Protein AF-A0A6A3G298-F1 (afdb_monomer_lite)

Foldseek 3Di:
DAEQADQCSLLVVPPDPSSPDDDDCVVSVVSLVPDDPCQQFPKYWDDWDWDWDQDPVRDIDIKTKTKIDGSNQLCVQVVQCVVCPPVDRDKDWPPPDFPDDPQKTKIFIFDWDWDQDPNDIDIDTRGNIIMIINDDDPVSVVVVVVD

Structure (mmCIF, N/CA/C/O backbone):
data_AF-A0A6A3G298-F1
#
_entry.id   AF-A0A6A3G298-F1
#
loop_
_atom_site.group_PDB
_atom_site.id
_atom_site.type_symbol
_atom_site.label_atom_id
_atom_site.label_alt_id
_atom_site.label_comp_id
_atom_site.label_asym_id
_atom_site.label_entity_id
_atom_site.label_seq_id
_atom_site.pdbx_PDB_ins_code
_atom_site.Cartn_x
_atom_site.Cartn_y
_atom_site.Cartn_z
_atom_site.occupancy
_atom_site.B_iso_or_equiv
_atom_site.auth_seq_id
_atom_site.auth_comp_id
_atom_site.auth_asym_id
_atom_site.auth_atom_id
_atom_site.pdbx_PDB_model_num
ATOM 1 N N . MET A 1 1 ? 0.072 -16.006 6.616 1.00 62.31 1 MET A N 1
ATOM 2 C CA . MET A 1 1 ? 0.213 -14.540 6.716 1.00 62.31 1 MET A CA 1
ATOM 3 C C . MET A 1 1 ? 1.542 -14.266 7.403 1.00 62.31 1 MET A C 1
ATOM 5 O O . MET A 1 1 ? 1.775 -14.854 8.451 1.00 62.31 1 MET A O 1
ATOM 9 N N . HIS A 1 2 ? 2.436 -13.503 6.775 1.00 77.75 2 HIS A N 1
ATOM 10 C CA . HIS A 1 2 ? 3.784 -13.243 7.291 1.00 77.75 2 HIS A CA 1
ATOM 11 C C . HIS A 1 2 ? 3.900 -11.765 7.664 1.00 77.75 2 HIS A C 1
ATOM 13 O O . HIS A 1 2 ? 3.663 -10.903 6.817 1.00 77.75 2 HIS A O 1
ATOM 19 N N . LEU A 1 3 ? 4.215 -11.487 8.929 1.00 79.94 3 LEU A N 1
ATOM 20 C CA . LEU A 1 3 ? 4.510 -10.135 9.385 1.00 79.94 3 LEU A CA 1
ATOM 21 C C . LEU A 1 3 ? 5.914 -9.771 8.904 1.00 79.94 3 LEU A C 1
ATOM 23 O O . LEU A 1 3 ? 6.880 -10.426 9.281 1.00 79.94 3 LEU A O 1
ATOM 27 N N . CYS A 1 4 ? 5.994 -8.769 8.036 1.00 77.31 4 CYS A N 1
ATOM 28 C CA . CYS A 1 4 ? 7.236 -8.302 7.443 1.00 77.31 4 CYS A CA 1
ATOM 29 C C . CYS A 1 4 ? 7.649 -7.023 8.170 1.00 77.31 4 CYS A C 1
ATOM 31 O O . CYS A 1 4 ? 7.139 -5.948 7.870 1.00 77.31 4 CYS A O 1
ATOM 33 N N . THR A 1 5 ? 8.537 -7.150 9.152 1.00 71.25 5 THR A N 1
ATOM 34 C CA . THR A 1 5 ? 8.890 -6.060 10.079 1.00 71.25 5 THR A CA 1
ATOM 35 C C . THR A 1 5 ? 10.173 -5.335 9.703 1.00 71.25 5 THR A C 1
ATOM 37 O O . THR A 1 5 ? 10.426 -4.236 10.192 1.00 71.25 5 THR A O 1
ATOM 40 N N . THR A 1 6 ? 10.995 -5.927 8.832 1.00 75.69 6 THR A N 1
ATOM 41 C CA . THR A 1 6 ? 12.287 -5.352 8.452 1.00 75.69 6 THR A CA 1
ATOM 42 C C . THR A 1 6 ? 12.435 -5.158 6.946 1.00 75.69 6 THR A C 1
ATOM 44 O O . THR A 1 6 ? 11.873 -5.882 6.120 1.00 75.69 6 THR A O 1
ATOM 47 N N . LYS A 1 7 ? 13.291 -4.198 6.574 1.00 71.81 7 LYS A N 1
ATOM 48 C CA . LYS A 1 7 ? 13.742 -3.994 5.191 1.00 71.81 7 LYS A CA 1
ATOM 49 C C . LYS A 1 7 ? 14.362 -5.273 4.607 1.00 71.81 7 LYS A C 1
ATOM 51 O O . LYS A 1 7 ? 14.099 -5.610 3.455 1.00 71.81 7 LYS A O 1
ATOM 56 N N . GLY A 1 8 ? 15.166 -5.989 5.397 1.00 75.19 8 GLY A N 1
ATOM 57 C CA . GLY A 1 8 ? 15.802 -7.244 4.985 1.00 75.19 8 GLY A CA 1
ATOM 58 C C . GLY A 1 8 ? 14.785 -8.331 4.637 1.00 75.19 8 GLY A C 1
ATOM 59 O O . GLY A 1 8 ? 14.888 -8.937 3.573 1.00 75.19 8 GLY A O 1
ATOM 60 N N . GLU A 1 9 ? 13.755 -8.515 5.468 1.00 79.19 9 GLU A N 1
ATOM 61 C CA . GLU A 1 9 ? 12.646 -9.449 5.210 1.00 79.19 9 GLU A CA 1
ATOM 62 C C . GLU A 1 9 ? 11.864 -9.078 3.946 1.00 79.19 9 GLU A C 1
ATOM 64 O O . GLU A 1 9 ? 11.517 -9.944 3.135 1.00 79.19 9 GLU A O 1
ATOM 69 N N . PHE A 1 10 ? 11.622 -7.782 3.736 1.00 80.56 10 PHE A N 1
ATOM 70 C CA . PHE A 1 10 ? 10.873 -7.317 2.576 1.00 80.56 10 PHE A CA 1
ATOM 71 C C . PHE A 1 10 ? 11.634 -7.591 1.274 1.00 80.56 10 PHE A C 1
ATOM 73 O O . PHE A 1 10 ? 11.108 -8.245 0.370 1.00 80.56 10 PHE A O 1
ATOM 80 N N . PHE A 1 11 ? 12.897 -7.164 1.206 1.00 77.94 11 PHE A N 1
ATOM 81 C CA . PHE A 1 11 ? 13.749 -7.344 0.028 1.00 77.94 11 PHE A CA 1
ATOM 82 C C . PHE A 1 11 ? 14.403 -8.733 -0.055 1.00 77.94 11 PHE A C 1
ATOM 84 O O . PHE A 1 11 ? 15.179 -8.978 -0.975 1.00 77.94 11 PHE A O 1
ATOM 91 N N . LEU A 1 12 ? 14.106 -9.637 0.891 1.00 76.62 12 LEU A N 1
ATOM 92 C CA . LEU A 1 12 ? 14.734 -10.960 1.032 1.00 76.62 12 LEU A CA 1
ATOM 93 C C . LEU A 1 12 ? 16.264 -10.904 1.043 1.00 76.62 12 LEU A C 1
ATOM 95 O O . LEU A 1 12 ? 16.962 -11.810 0.583 1.00 76.62 12 LEU A O 1
ATOM 99 N N . ARG A 1 13 ? 16.800 -9.822 1.595 1.00 71.12 13 ARG A N 1
ATOM 100 C CA . ARG A 1 13 ? 18.228 -9.674 1.806 1.00 71.12 13 ARG A CA 1
ATOM 101 C C . ARG A 1 13 ? 18.508 -10.375 3.125 1.00 71.12 13 ARG A C 1
ATOM 103 O O . ARG A 1 13 ? 18.248 -9.815 4.185 1.00 71.12 13 ARG A O 1
ATOM 110 N N . GLY A 1 14 ? 18.914 -11.643 3.046 1.00 61.44 14 GLY A N 1
ATOM 111 C CA . GLY A 1 14 ? 19.178 -12.480 4.222 1.00 61.44 14 GLY A CA 1
ATOM 112 C C . GLY A 1 14 ? 20.137 -11.816 5.219 1.00 61.44 14 GLY A C 1
ATOM 113 O O . GLY A 1 14 ? 20.803 -10.845 4.881 1.00 61.44 14 GLY A O 1
ATOM 114 N N . SER A 1 15 ? 20.260 -12.372 6.424 1.00 56.56 15 SER A N 1
ATOM 115 C CA . SER A 1 15 ? 20.876 -11.780 7.634 1.00 56.56 15 SER A CA 1
ATOM 116 C C . SER A 1 15 ? 22.380 -11.431 7.578 1.00 56.56 15 SER A C 1
ATOM 118 O O . SER A 1 15 ? 23.008 -11.213 8.608 1.00 56.56 15 SER A O 1
ATOM 120 N N . SER A 1 16 ? 22.989 -11.425 6.395 1.00 55.03 16 SER A N 1
ATOM 121 C CA . SER A 1 16 ? 24.383 -11.027 6.166 1.00 55.03 16 SER A CA 1
ATOM 122 C C . SER A 1 16 ? 24.528 -9.503 6.068 1.00 55.03 16 SER A C 1
ATOM 124 O O . SER A 1 16 ? 23.537 -8.794 5.917 1.00 55.03 16 SER A O 1
ATOM 126 N N . SER A 1 17 ? 25.759 -8.987 6.042 1.00 53.44 17 SER A N 1
ATOM 127 C CA . SER A 1 17 ? 26.066 -7.567 5.774 1.00 53.44 17 SER A CA 1
ATOM 128 C C . SER A 1 17 ? 25.511 -7.032 4.439 1.00 53.44 17 SER A C 1
ATOM 130 O O . SER A 1 17 ? 25.468 -5.822 4.229 1.00 53.44 17 SER A O 1
ATOM 132 N N . ALA A 1 18 ? 25.034 -7.905 3.540 1.00 53.12 18 ALA A N 1
ATOM 133 C CA . ALA A 1 18 ? 24.284 -7.520 2.345 1.00 53.12 18 ALA A CA 1
ATOM 134 C C . ALA A 1 18 ? 22.837 -7.056 2.640 1.00 53.12 18 ALA A C 1
ATOM 136 O O . ALA A 1 18 ? 22.225 -6.411 1.786 1.00 53.12 18 ALA A O 1
ATOM 137 N N . SER A 1 19 ? 22.291 -7.346 3.831 1.00 59.81 19 SER A N 1
ATOM 138 C CA . SER A 1 19 ? 20.982 -6.846 4.291 1.00 59.81 19 SER A CA 1
ATOM 139 C C . SER A 1 19 ? 20.955 -5.329 4.475 1.00 59.81 19 SER A C 1
ATOM 141 O O . SER A 1 19 ? 19.969 -4.691 4.099 1.00 59.81 19 SER A O 1
ATOM 143 N N . ASP A 1 2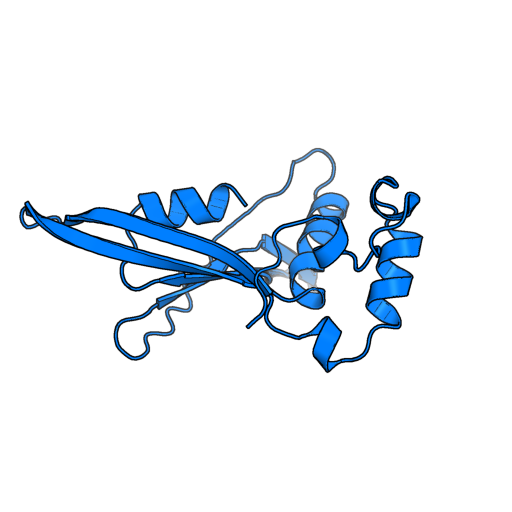0 ? 22.079 -4.754 4.908 1.00 66.62 20 ASP A N 1
ATOM 144 C CA . ASP A 1 20 ? 22.253 -3.315 5.131 1.00 66.62 20 ASP A CA 1
ATOM 145 C C . ASP A 1 20 ? 22.650 -2.537 3.872 1.00 66.62 20 ASP A C 1
ATOM 147 O O . ASP A 1 20 ? 22.749 -1.308 3.900 1.00 66.62 20 ASP A O 1
ATOM 151 N N . ALA A 1 21 ? 22.850 -3.218 2.738 1.00 72.88 21 ALA A N 1
ATOM 152 C CA . ALA A 1 21 ? 23.143 -2.537 1.485 1.00 72.88 21 ALA A CA 1
ATOM 153 C C . ALA A 1 21 ? 22.048 -1.491 1.162 1.00 72.88 21 ALA 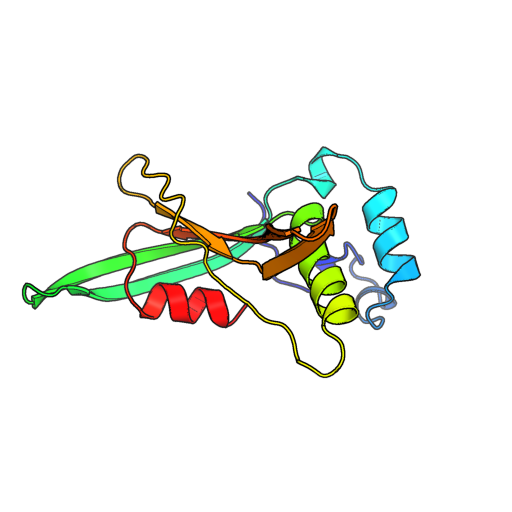A C 1
ATOM 155 O O . ALA A 1 21 ? 20.867 -1.680 1.489 1.00 72.88 21 ALA A O 1
ATOM 156 N N . PRO A 1 22 ? 22.372 -0.387 0.472 1.00 81.19 22 PRO A N 1
ATOM 157 C CA . PRO A 1 22 ? 21.352 0.541 0.001 1.00 81.19 22 PRO A CA 1
ATOM 158 C C . PRO A 1 22 ? 20.359 -0.160 -0.940 1.00 81.19 22 PRO A C 1
ATOM 160 O O . PRO A 1 22 ? 20.604 -1.258 -1.453 1.00 81.19 22 PRO A O 1
ATOM 163 N N . PHE A 1 23 ? 19.173 0.428 -1.090 1.00 82.44 23 PHE A N 1
ATOM 164 C CA . PHE A 1 23 ? 18.228 -0.011 -2.118 1.00 82.44 23 PHE A CA 1
ATOM 165 C C . PHE A 1 23 ? 18.857 0.216 -3.503 1.00 82.44 23 PHE A C 1
ATOM 167 O O . PHE A 1 23 ? 19.419 1.283 -3.735 1.00 82.44 23 PHE A O 1
ATOM 174 N N . ASP A 1 24 ? 18.794 -0.783 -4.382 1.00 86.69 24 ASP A N 1
ATOM 175 C CA . ASP A 1 24 ? 19.291 -0.721 -5.757 1.00 86.69 24 ASP A CA 1
ATOM 176 C C . ASP A 1 24 ? 18.204 -1.254 -6.687 1.00 86.69 24 ASP A C 1
ATOM 178 O O . ASP A 1 24 ? 17.900 -2.447 -6.701 1.00 86.69 24 ASP A O 1
ATOM 182 N N . TRP A 1 25 ? 17.600 -0.360 -7.468 1.00 85.25 25 TRP A N 1
ATOM 183 C CA . TRP A 1 25 ? 16.414 -0.709 -8.238 1.00 85.25 25 TRP A CA 1
ATOM 184 C C . TRP A 1 25 ? 16.667 -1.804 -9.279 1.00 85.25 25 TRP A C 1
ATOM 186 O O . TRP A 1 25 ? 15.758 -2.587 -9.530 1.00 85.25 25 TRP A O 1
ATOM 196 N N . GLN A 1 26 ? 17.861 -1.886 -9.876 1.00 88.75 26 GLN A N 1
ATOM 197 C CA . GLN A 1 26 ? 18.157 -2.890 -10.902 1.00 88.75 26 GLN A CA 1
ATOM 198 C C . GLN A 1 26 ? 18.303 -4.267 -10.267 1.00 88.75 26 GLN A C 1
ATOM 200 O O . GLN A 1 26 ? 17.661 -5.229 -10.693 1.00 88.75 26 GLN A O 1
ATOM 205 N N . ARG A 1 27 ? 19.115 -4.351 -9.211 1.00 87.56 27 ARG A N 1
ATOM 206 C CA . ARG A 1 27 ? 19.365 -5.594 -8.484 1.00 87.56 27 ARG A CA 1
ATOM 207 C C . ARG A 1 27 ? 18.107 -6.090 -7.784 1.00 87.56 27 ARG A C 1
ATOM 209 O O . ARG A 1 27 ? 17.756 -7.257 -7.925 1.00 87.56 27 ARG A O 1
ATOM 216 N N . ASP A 1 28 ? 17.428 -5.225 -7.035 1.00 86.81 28 ASP A N 1
ATOM 217 C CA . ASP A 1 28 ? 16.238 -5.613 -6.276 1.00 86.81 28 ASP A CA 1
ATOM 218 C C . ASP A 1 28 ? 15.068 -5.960 -7.213 1.00 86.81 28 ASP A C 1
ATOM 220 O O . ASP A 1 28 ? 14.290 -6.863 -6.905 1.00 86.81 28 ASP A O 1
ATOM 224 N N . PHE A 1 29 ? 14.974 -5.324 -8.391 1.00 87.81 29 PHE A N 1
ATOM 225 C CA . PHE A 1 29 ? 14.002 -5.728 -9.408 1.00 87.81 29 PHE A CA 1
ATOM 226 C C . PHE A 1 29 ? 14.324 -7.100 -9.991 1.00 87.81 29 PHE A C 1
ATOM 228 O O . PHE A 1 29 ? 13.420 -7.915 -10.118 1.00 87.81 29 PHE A O 1
ATOM 235 N N . ALA A 1 30 ? 15.589 -7.387 -10.310 1.00 89.25 30 ALA A N 1
ATOM 236 C CA . ALA A 1 30 ? 15.982 -8.703 -10.811 1.00 89.25 30 ALA A CA 1
ATOM 237 C C . ALA A 1 30 ? 15.656 -9.817 -9.799 1.00 89.25 30 ALA A C 1
ATOM 239 O O . ALA A 1 30 ? 15.167 -10.878 -10.185 1.00 89.25 30 ALA A O 1
ATOM 240 N N . VAL A 1 31 ? 15.846 -9.552 -8.500 1.00 88.44 31 VAL A N 1
ATOM 241 C CA . VAL A 1 31 ? 15.430 -10.463 -7.420 1.00 88.44 31 VAL A CA 1
ATOM 242 C C . VAL A 1 31 ? 13.910 -10.645 -7.403 1.00 88.44 31 VAL A C 1
ATOM 244 O O . VAL A 1 31 ? 13.438 -11.775 -7.312 1.00 88.44 31 VAL A O 1
ATOM 247 N N . LEU A 1 32 ? 13.133 -9.562 -7.515 1.00 88.81 32 LEU A N 1
ATOM 248 C CA . LEU A 1 32 ? 11.668 -9.630 -7.584 1.00 88.81 32 LEU A CA 1
ATOM 249 C C . LEU A 1 32 ? 11.167 -10.366 -8.836 1.00 88.81 32 LEU A C 1
ATOM 251 O O . LEU A 1 32 ? 10.141 -11.050 -8.794 1.00 88.81 32 LEU A O 1
ATOM 255 N N . ASP A 1 33 ? 11.842 -10.191 -9.966 1.00 90.62 33 ASP A N 1
ATOM 256 C CA . ASP A 1 33 ? 11.443 -10.777 -11.238 1.00 90.62 33 ASP A CA 1
ATOM 257 C C . ASP A 1 33 ? 11.689 -12.286 -11.267 1.00 90.62 33 ASP A C 1
ATOM 259 O O . ASP A 1 33 ? 10.791 -13.040 -11.633 1.00 90.62 33 ASP A O 1
ATOM 263 N N . ALA A 1 34 ? 12.844 -12.720 -10.755 1.00 91.44 34 ALA A N 1
ATOM 264 C CA . ALA A 1 34 ? 13.215 -14.128 -10.625 1.00 91.44 34 ALA A CA 1
ATOM 265 C C . ALA A 1 34 ? 12.503 -14.867 -9.473 1.00 91.44 34 ALA A C 1
ATO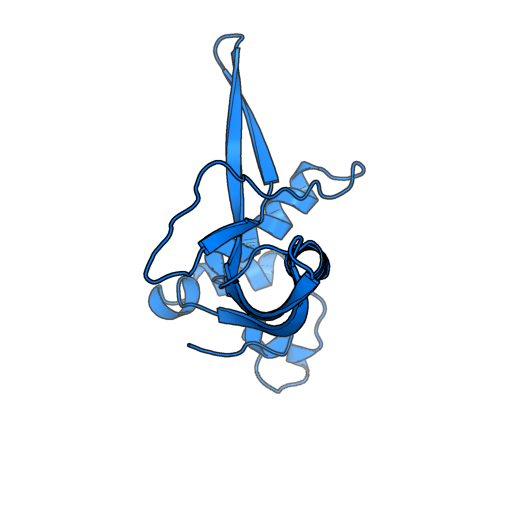M 267 O O . ALA A 1 34 ? 12.681 -16.075 -9.313 1.00 91.44 34 ALA A O 1
ATOM 268 N N . MET A 1 35 ? 11.732 -14.158 -8.646 1.00 89.69 35 MET A N 1
ATOM 269 C CA . MET A 1 35 ? 11.064 -14.723 -7.478 1.00 89.69 35 MET A CA 1
ATOM 270 C C . MET A 1 35 ? 9.934 -15.679 -7.870 1.00 89.69 35 MET A C 1
ATOM 272 O O . MET A 1 35 ? 9.157 -15.401 -8.787 1.00 89.69 35 MET A O 1
ATOM 276 N N . ASP A 1 36 ? 9.792 -16.769 -7.112 1.00 93.44 36 ASP A N 1
ATOM 277 C CA . ASP A 1 36 ? 8.641 -17.660 -7.236 1.00 93.44 36 ASP A CA 1
ATOM 278 C C . ASP A 1 36 ? 7.312 -16.901 -7.049 1.00 93.44 36 ASP A C 1
ATOM 280 O O . ASP A 1 36 ? 7.217 -15.950 -6.263 1.00 93.44 36 ASP A O 1
ATOM 284 N N . LYS A 1 37 ? 6.274 -17.328 -7.779 1.00 92.44 37 LYS A N 1
ATOM 285 C CA . LYS A 1 37 ? 4.974 -16.647 -7.806 1.00 92.44 37 LYS A CA 1
ATOM 286 C C . LYS A 1 37 ? 4.340 -16.555 -6.423 1.00 92.44 37 LYS A C 1
ATOM 288 O O . LYS A 1 37 ? 3.807 -15.493 -6.095 1.00 92.44 37 LYS A O 1
ATOM 293 N N . ASP A 1 38 ? 4.426 -17.604 -5.613 1.00 91.75 38 ASP A N 1
ATOM 294 C CA . ASP A 1 38 ? 3.788 -17.626 -4.297 1.00 91.75 38 ASP A CA 1
ATOM 295 C C . ASP A 1 38 ? 4.480 -16.652 -3.344 1.00 91.75 38 ASP A C 1
ATOM 297 O O . ASP A 1 38 ? 3.829 -15.956 -2.566 1.00 91.75 38 ASP A O 1
ATOM 301 N N . LEU A 1 39 ? 5.802 -16.514 -3.452 1.00 89.19 39 LEU A N 1
ATOM 302 C CA . LEU A 1 39 ? 6.566 -15.569 -2.638 1.00 89.19 39 LEU A CA 1
ATOM 303 C C . LEU A 1 39 ? 6.406 -14.113 -3.110 1.00 89.19 39 LEU A C 1
ATOM 305 O O . LEU A 1 39 ? 6.374 -13.184 -2.292 1.00 89.19 39 LEU A O 1
ATOM 309 N N . LYS A 1 40 ? 6.278 -13.920 -4.426 1.00 91.69 40 LYS A N 1
ATOM 310 C CA . LYS A 1 40 ? 6.088 -12.623 -5.089 1.00 91.69 40 LYS A CA 1
ATOM 311 C C . LYS A 1 40 ? 4.705 -12.029 -4.821 1.00 91.69 40 LYS A C 1
ATOM 313 O O . LYS A 1 40 ? 4.591 -10.826 -4.565 1.00 91.69 40 LYS A O 1
ATOM 318 N N . HIS A 1 41 ? 3.671 -12.867 -4.871 1.00 93.25 41 HIS A N 1
ATOM 319 C CA . HIS A 1 41 ? 2.269 -12.477 -4.698 1.00 93.25 41 HIS A CA 1
ATOM 320 C C . HIS A 1 41 ? 1.706 -12.783 -3.305 1.00 93.25 41 HIS A C 1
ATOM 322 O O . HIS A 1 41 ? 0.596 -12.352 -2.994 1.00 93.25 41 HIS A O 1
ATOM 328 N N . GLY A 1 42 ? 2.465 -13.476 -2.456 1.00 92.75 42 GLY A N 1
ATOM 329 C CA . GLY A 1 42 ? 2.070 -13.801 -1.093 1.00 92.75 42 GLY A CA 1
ATOM 330 C C . GLY A 1 42 ? 1.784 -12.565 -0.240 1.00 92.75 42 GLY A C 1
ATOM 331 O O . GLY A 1 42 ? 2.440 -11.527 -0.360 1.00 92.75 42 GLY A O 1
ATOM 332 N N . THR A 1 43 ? 0.791 -12.692 0.641 1.00 93.00 43 THR A N 1
ATOM 333 C CA . THR A 1 43 ? 0.357 -11.613 1.532 1.00 93.00 43 THR A CA 1
ATOM 334 C C . THR A 1 43 ? 1.390 -11.340 2.623 1.00 93.00 43 THR A C 1
ATOM 336 O O . THR A 1 43 ? 1.656 -12.189 3.483 1.00 93.00 43 THR A O 1
ATOM 339 N N . LEU A 1 44 ? 1.902 -10.115 2.614 1.00 93.00 44 LEU A N 1
ATOM 340 C CA . LEU A 1 44 ? 2.721 -9.519 3.657 1.00 93.00 44 LEU A CA 1
ATOM 341 C C . LEU A 1 44 ? 1.858 -8.609 4.523 1.00 93.00 44 LEU A C 1
ATOM 343 O O . LEU A 1 44 ? 1.068 -7.829 3.995 1.00 93.00 44 LEU A O 1
ATOM 347 N N . VAL A 1 45 ? 2.036 -8.693 5.837 1.00 92.12 45 VAL A N 1
ATOM 348 C CA . VAL A 1 45 ? 1.488 -7.716 6.783 1.00 92.12 45 VAL A CA 1
ATOM 349 C C . VAL A 1 45 ? 2.573 -6.698 7.068 1.00 92.12 45 VAL A C 1
ATOM 351 O O . VAL A 1 45 ? 3.662 -7.081 7.495 1.00 92.12 45 VAL A O 1
ATOM 354 N N . LEU A 1 46 ? 2.273 -5.433 6.803 1.00 90.06 46 LEU A N 1
ATOM 355 C CA . LEU A 1 46 ? 3.151 -4.305 7.101 1.00 90.06 46 LEU A CA 1
ATOM 356 C C . LEU A 1 46 ? 2.914 -3.808 8.526 1.00 90.06 46 LEU A C 1
ATOM 358 O O . LEU A 1 46 ? 3.862 -3.544 9.254 1.00 90.06 46 LEU A O 1
ATOM 362 N N . GLU A 1 47 ? 1.648 -3.740 8.943 1.00 90.69 47 GLU A N 1
ATOM 363 C CA . GLU A 1 47 ? 1.279 -3.274 10.276 1.00 90.69 47 GLU A CA 1
ATOM 364 C C . GLU A 1 47 ? -0.017 -3.931 10.758 1.00 90.69 47 GLU A C 1
ATOM 366 O O . GLU A 1 47 ? -0.953 -4.145 9.985 1.00 90.69 47 GLU A O 1
ATOM 371 N N . CYS A 1 48 ? -0.077 -4.222 12.056 1.00 91.94 48 CYS A N 1
ATOM 372 C CA . CYS A 1 48 ? -1.304 -4.547 12.775 1.00 91.94 48 CYS A CA 1
ATOM 373 C C . CYS A 1 48 ? -1.568 -3.416 13.765 1.00 91.94 48 CYS A C 1
ATOM 375 O O . CYS A 1 48 ? -0.671 -3.069 14.533 1.00 91.94 48 CYS A O 1
ATOM 377 N N . PHE A 1 49 ? -2.787 -2.887 13.806 1.00 90.56 49 PHE A N 1
ATOM 378 C CA . PHE A 1 49 ? -3.129 -1.817 14.738 1.00 90.56 49 PHE A CA 1
ATOM 379 C C . PHE A 1 49 ? -4.470 -2.062 15.424 1.00 90.56 49 PHE A C 1
ATOM 381 O O . PHE A 1 49 ? -5.370 -2.716 14.890 1.00 90.56 49 PHE A O 1
ATOM 388 N N . SER A 1 50 ? -4.595 -1.504 16.625 1.00 92.00 50 SER A N 1
ATOM 389 C CA . SER A 1 50 ? -5.842 -1.431 17.375 1.00 92.00 50 SER A CA 1
ATOM 390 C C . SER A 1 50 ? -5.882 -0.105 18.121 1.00 92.00 50 SER A C 1
ATOM 392 O O . SER A 1 50 ? -4.949 0.210 18.855 1.00 92.00 50 SER A O 1
ATOM 394 N N . HIS A 1 51 ? -6.958 0.653 17.938 1.00 87.38 51 HIS A N 1
ATOM 395 C CA . HIS A 1 51 ? -7.180 1.945 18.582 1.00 87.38 51 HIS A CA 1
ATOM 396 C C . HIS A 1 51 ? -8.569 1.970 19.212 1.00 87.38 51 HIS A C 1
ATOM 398 O O . HIS A 1 51 ? -9.533 1.549 18.574 1.00 87.38 51 HIS A O 1
ATOM 404 N N . GLU A 1 52 ? -8.686 2.502 20.426 1.00 89.31 52 GLU A N 1
ATOM 405 C CA . GLU A 1 52 ? -9.993 2.858 20.986 1.00 89.31 52 GLU A CA 1
ATOM 406 C C . GLU A 1 52 ? -10.480 4.136 20.288 1.00 89.31 52 GLU A C 1
ATOM 408 O O . GLU A 1 52 ? -9.740 5.116 20.174 1.00 89.31 52 GLU A O 1
ATOM 413 N N . VAL A 1 53 ? -11.718 4.127 19.801 1.00 86.88 53 VAL A N 1
ATOM 414 C CA . VAL A 1 53 ? -12.346 5.277 19.149 1.00 86.88 53 VAL A CA 1
ATOM 415 C C . VAL A 1 53 ? -13.709 5.564 19.757 1.00 86.88 53 VAL A C 1
ATOM 417 O O . VAL A 1 53 ? -14.461 4.654 20.097 1.00 86.88 53 VAL A O 1
ATOM 420 N N . THR A 1 54 ? -14.042 6.843 19.877 1.00 87.12 54 THR A N 1
ATOM 421 C CA . THR A 1 54 ? -15.388 7.281 20.254 1.00 87.12 54 THR A CA 1
ATOM 422 C C . THR A 1 54 ? -16.187 7.524 18.981 1.00 87.12 54 THR A C 1
ATOM 424 O O . THR A 1 54 ? -15.770 8.318 18.139 1.00 87.12 54 THR A O 1
ATOM 427 N N . LEU A 1 55 ? -17.304 6.817 18.827 1.00 81.31 55 LEU A N 1
ATOM 428 C CA . LEU A 1 55 ? -18.239 6.981 17.717 1.00 81.31 55 LEU A CA 1
A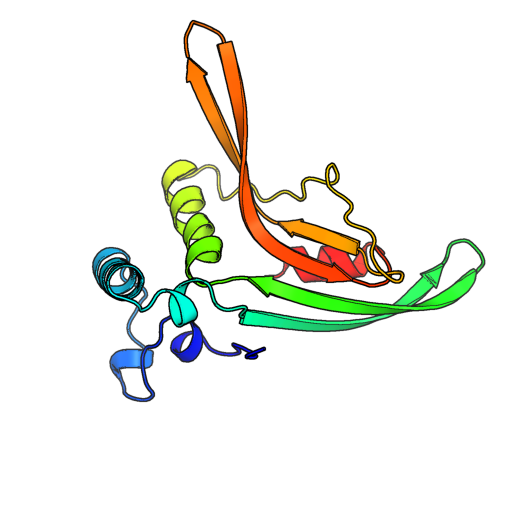TOM 429 C C . LEU A 1 55 ? -19.105 8.235 17.909 1.00 81.31 55 LEU A C 1
ATOM 431 O O . LEU A 1 55 ? -19.171 8.799 19.002 1.00 81.31 55 LEU A O 1
ATOM 435 N N . ASP A 1 56 ? -19.824 8.635 16.859 1.00 81.88 56 ASP A N 1
ATOM 436 C CA . ASP A 1 56 ? -20.692 9.824 16.869 1.00 81.88 56 ASP A CA 1
ATOM 437 C C . ASP A 1 56 ? -21.801 9.767 17.937 1.00 81.88 56 ASP A C 1
ATOM 439 O O . ASP A 1 56 ? -22.271 10.800 18.407 1.00 81.88 56 ASP A O 1
ATOM 443 N N . ASP A 1 57 ? -22.204 8.565 18.362 1.00 86.00 57 ASP A N 1
ATOM 444 C CA . ASP A 1 57 ? -23.183 8.348 19.435 1.00 86.00 57 ASP A CA 1
ATOM 445 C C . ASP A 1 57 ? -22.567 8.380 20.850 1.00 86.00 57 ASP A C 1
ATOM 447 O O . ASP A 1 57 ? -23.238 8.064 21.836 1.00 86.00 57 ASP A O 1
ATOM 451 N N . GLY A 1 58 ? -21.287 8.748 20.959 1.00 84.25 58 GLY A N 1
ATOM 452 C CA . GLY A 1 58 ? -20.534 8.810 22.208 1.00 84.25 58 GLY A CA 1
ATOM 453 C C . GLY A 1 58 ? -20.088 7.448 22.743 1.00 84.25 58 GLY A C 1
ATOM 454 O O . GLY A 1 58 ? -19.426 7.397 23.783 1.00 84.25 58 GLY A O 1
ATOM 455 N N . LYS A 1 59 ? -20.415 6.336 22.068 1.00 86.12 59 LYS A N 1
ATOM 456 C CA . LYS A 1 59 ? -19.950 5.012 22.486 1.00 86.12 59 LYS A CA 1
ATOM 457 C C . LYS A 1 59 ? -18.494 4.808 22.108 1.00 86.12 59 LYS A C 1
ATOM 459 O O . LYS A 1 59 ? -18.048 5.178 21.025 1.00 86.12 59 LYS A O 1
ATOM 464 N N . LYS A 1 60 ? -17.767 4.142 22.999 1.00 86.81 60 LYS A N 1
ATOM 465 C CA . LYS A 1 60 ? -16.434 3.625 22.705 1.00 86.81 60 LYS A CA 1
ATOM 466 C C . LYS A 1 60 ? -16.546 2.361 21.861 1.00 86.81 60 LYS A C 1
ATOM 468 O O . LYS A 1 60 ? -17.377 1.497 22.141 1.00 86.81 60 LYS A O 1
ATOM 473 N N . ALA A 1 61 ? -15.695 2.259 20.856 1.00 82.69 61 ALA A N 1
ATOM 474 C CA . ALA A 1 61 ? -15.545 1.096 20.006 1.00 82.69 61 ALA A CA 1
ATOM 475 C C . ALA A 1 61 ? -14.061 0.843 19.739 1.00 82.69 61 ALA A C 1
ATOM 477 O O . ALA A 1 61 ? -13.256 1.772 19.717 1.00 82.69 61 ALA A O 1
ATOM 478 N N . ASP A 1 62 ? -13.715 -0.411 19.479 1.00 84.12 62 ASP A N 1
ATOM 479 C CA . ASP A 1 62 ? -12.372 -0.762 19.038 1.00 84.12 62 ASP A CA 1
ATOM 480 C C . ASP A 1 62 ? -12.293 -0.699 17.515 1.00 84.12 62 ASP A C 1
ATOM 482 O O . ASP A 1 62 ? -13.056 -1.345 16.791 1.00 84.12 62 ASP A O 1
ATOM 486 N N . CYS A 1 63 ? -11.329 0.063 17.021 1.00 84.38 63 CYS A N 1
ATOM 487 C CA . CYS A 1 63 ? -10.910 0.041 15.636 1.00 84.38 63 CYS A CA 1
ATOM 488 C C . CYS A 1 63 ? -9.672 -0.842 15.511 1.00 84.38 63 CYS A C 1
ATOM 490 O O . CYS A 1 63 ? -8.570 -0.412 15.847 1.00 84.38 63 CYS A O 1
ATOM 492 N N . CYS A 1 64 ? -9.837 -2.052 14.980 1.00 90.19 64 CYS A N 1
ATOM 493 C CA . CYS A 1 64 ? -8.721 -2.928 14.647 1.00 90.19 64 CYS A CA 1
ATOM 494 C C . CYS A 1 64 ? -8.571 -3.095 13.135 1.00 90.19 64 CYS A C 1
ATOM 496 O O . CYS A 1 64 ? -9.563 -3.151 12.398 1.00 90.19 64 CYS A O 1
ATOM 498 N N . GLY A 1 65 ? -7.321 -3.189 12.688 1.00 91.44 65 GLY A N 1
ATOM 499 C CA . GLY A 1 65 ? -7.007 -3.356 11.281 1.00 91.44 65 GLY A CA 1
ATOM 500 C C . GLY A 1 65 ? -5.616 -3.908 11.008 1.00 91.44 65 GLY A C 1
ATOM 501 O O . GLY A 1 65 ? -4.756 -4.001 11.887 1.00 91.44 65 GLY A O 1
ATOM 502 N N . LEU A 1 66 ? -5.435 -4.299 9.752 1.00 92.50 66 LEU A N 1
ATOM 503 C CA . LEU A 1 66 ? -4.204 -4.836 9.192 1.00 92.50 66 LEU A CA 1
ATOM 504 C C . LEU A 1 66 ? -3.873 -4.052 7.928 1.00 92.50 66 LEU A C 1
ATOM 506 O O . LEU A 1 66 ? -4.742 -3.884 7.073 1.00 92.50 66 LEU A O 1
ATOM 510 N N . ILE A 1 67 ? -2.622 -3.633 7.778 1.00 92.19 67 ILE A N 1
ATOM 511 C CA . ILE A 1 67 ? -2.100 -3.116 6.516 1.00 92.19 67 ILE A CA 1
ATOM 512 C C . ILE A 1 67 ? -1.353 -4.244 5.823 1.00 92.19 67 ILE A C 1
ATOM 514 O O . ILE A 1 67 ? -0.457 -4.868 6.392 1.00 92.19 67 ILE A O 1
ATOM 518 N N . LEU A 1 68 ? -1.755 -4.518 4.590 1.00 93.38 68 LEU A N 1
ATOM 519 C CA . LEU A 1 68 ? -1.374 -5.686 3.819 1.00 93.38 68 LEU A CA 1
ATOM 520 C C . LEU A 1 68 ? -0.831 -5.269 2.455 1.00 93.38 68 LEU A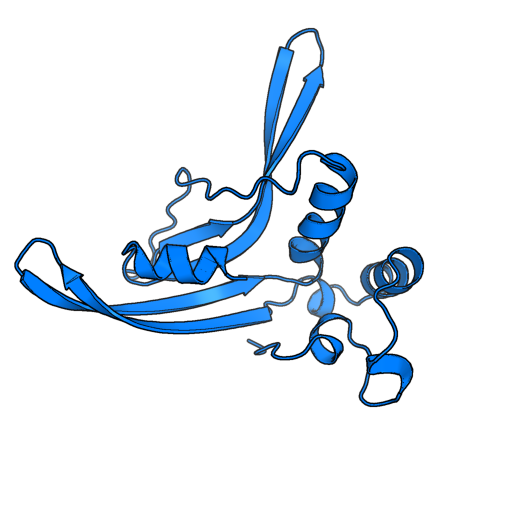 C 1
ATOM 522 O O . LEU A 1 68 ? -1.303 -4.317 1.838 1.00 93.38 68 LEU A O 1
ATOM 526 N N . THR A 1 69 ? 0.117 -6.032 1.929 1.00 94.50 69 THR A N 1
ATOM 527 C CA . THR A 1 69 ? 0.565 -5.906 0.539 1.00 94.50 69 THR A CA 1
ATOM 528 C C . THR A 1 69 ? 1.094 -7.244 0.022 1.00 94.50 69 THR A C 1
ATOM 530 O O . THR A 1 69 ? 1.046 -8.262 0.710 1.00 94.50 69 THR A O 1
ATOM 533 N N . SER A 1 70 ? 1.609 -7.253 -1.199 1.00 94.06 70 SER A N 1
ATOM 534 C CA . SER A 1 70 ? 2.548 -8.259 -1.687 1.00 94.06 70 SER A CA 1
ATOM 535 C C . SER A 1 70 ? 3.769 -7.554 -2.266 1.00 94.06 70 SER A C 1
ATOM 537 O O . SER A 1 70 ? 3.707 -6.371 -2.609 1.00 94.06 70 SER A O 1
ATOM 539 N N . ARG A 1 71 ? 4.887 -8.269 -2.425 1.00 91.62 71 ARG A N 1
ATOM 540 C CA . ARG A 1 71 ? 6.109 -7.676 -2.997 1.00 91.62 71 ARG A CA 1
ATOM 541 C C . ARG A 1 71 ? 5.862 -7.106 -4.392 1.00 91.62 71 ARG A C 1
ATOM 543 O O . ARG A 1 71 ? 6.344 -6.023 -4.710 1.00 91.62 71 ARG A O 1
ATOM 550 N N . ALA A 1 72 ? 5.061 -7.805 -5.197 1.00 92.81 72 ALA A N 1
ATOM 551 C CA . ALA A 1 72 ? 4.683 -7.357 -6.532 1.00 92.81 72 ALA A CA 1
ATOM 552 C C . ALA A 1 72 ? 3.873 -6.052 -6.530 1.00 92.81 72 ALA A C 1
ATOM 554 O O . ALA A 1 72 ? 4.113 -5.187 -7.371 1.00 92.81 72 ALA A O 1
ATOM 555 N N . ILE A 1 73 ? 2.915 -5.912 -5.608 1.00 93.88 73 ILE A N 1
ATOM 556 C CA . ILE A 1 73 ? 2.042 -4.733 -5.537 1.00 93.88 73 ILE A CA 1
ATOM 557 C C . ILE A 1 73 ? 2.804 -3.543 -4.956 1.00 93.88 73 ILE A C 1
ATOM 559 O O . ILE A 1 73 ? 2.794 -2.466 -5.547 1.00 93.88 73 ILE A O 1
ATOM 563 N N . PHE A 1 74 ? 3.530 -3.736 -3.855 1.00 92.00 74 PHE A N 1
ATOM 564 C CA . PHE A 1 74 ? 4.273 -2.659 -3.202 1.00 92.00 74 PHE A CA 1
ATOM 565 C C . PHE A 1 74 ? 5.364 -2.061 -4.107 1.00 92.00 74 PHE A C 1
ATOM 567 O O . PHE A 1 74 ? 5.678 -0.878 -4.013 1.00 92.00 74 PHE A O 1
ATOM 574 N N . TRP A 1 75 ? 5.891 -2.833 -5.069 1.00 90.44 75 TRP A N 1
ATOM 575 C CA . TRP A 1 75 ? 6.830 -2.324 -6.076 1.00 90.44 75 TRP A CA 1
ATOM 576 C C . TRP A 1 75 ? 6.263 -1.172 -6.926 1.00 90.44 75 TRP A C 1
ATOM 578 O O . TRP A 1 75 ? 7.011 -0.381 -7.505 1.00 90.44 75 TRP A O 1
ATOM 588 N N . ASN A 1 76 ? 4.938 -1.026 -7.001 1.00 91.69 76 ASN A N 1
ATOM 589 C CA . ASN A 1 76 ? 4.316 0.103 -7.686 1.00 91.69 76 ASN A CA 1
ATOM 590 C C . ASN A 1 76 ? 4.622 1.460 -7.022 1.00 91.69 76 ASN A C 1
ATOM 592 O O . ASN A 1 76 ? 4.573 2.469 -7.724 1.00 91.69 76 ASN A O 1
ATOM 596 N N . VAL A 1 77 ? 5.012 1.497 -5.739 1.00 89.88 77 VAL A N 1
ATOM 597 C CA . VAL A 1 77 ? 5.493 2.722 -5.068 1.00 89.88 77 VAL A CA 1
ATOM 598 C C . VAL A 1 77 ? 6.718 3.281 -5.793 1.00 89.88 77 VAL A C 1
ATOM 600 O O . VAL A 1 77 ? 6.783 4.473 -6.081 1.00 89.88 77 VAL A O 1
ATOM 603 N N . LEU A 1 78 ? 7.663 2.417 -6.179 1.00 87.69 78 LEU A N 1
ATOM 604 C CA . LEU A 1 78 ? 8.860 2.835 -6.912 1.00 87.69 78 LEU A CA 1
ATOM 605 C C . LEU A 1 78 ? 8.511 3.397 -8.293 1.00 87.69 78 LEU A C 1
ATOM 607 O O . LEU A 1 78 ? 9.073 4.403 -8.721 1.00 87.69 78 LEU A O 1
ATOM 611 N N . LYS A 1 79 ? 7.566 2.761 -8.995 1.00 84.75 79 LYS A N 1
ATOM 612 C CA . LYS A 1 79 ? 7.084 3.265 -10.290 1.00 84.75 79 LYS A CA 1
ATOM 613 C C . LYS A 1 79 ? 6.450 4.646 -10.138 1.00 84.75 79 LYS A C 1
ATOM 615 O O . LYS A 1 79 ? 6.676 5.505 -10.983 1.00 84.75 79 LYS A O 1
ATOM 620 N N . ALA A 1 80 ? 5.688 4.858 -9.067 1.00 88.50 80 ALA A N 1
ATOM 621 C CA . ALA A 1 80 ? 5.076 6.143 -8.770 1.00 88.50 80 ALA A CA 1
ATOM 622 C C . ALA A 1 80 ? 6.118 7.217 -8.444 1.00 88.50 80 ALA A C 1
ATOM 624 O O . ALA A 1 80 ? 6.051 8.297 -9.020 1.00 88.50 80 ALA A O 1
ATOM 625 N N . TYR A 1 81 ? 7.106 6.899 -7.604 1.00 87.62 81 TYR A N 1
ATOM 626 C CA . TYR A 1 81 ? 8.232 7.783 -7.296 1.00 87.62 81 TYR A CA 1
ATOM 627 C C . TYR A 1 81 ? 8.977 8.219 -8.562 1.00 87.62 81 TYR A C 1
ATOM 629 O O . TYR A 1 81 ? 9.129 9.411 -8.818 1.00 87.62 81 TYR A O 1
ATOM 637 N N . ASN A 1 82 ? 9.346 7.265 -9.418 1.00 85.38 82 ASN A N 1
ATOM 638 C CA . ASN A 1 82 ? 10.047 7.564 -10.666 1.00 85.38 82 ASN A CA 1
ATOM 639 C C . ASN A 1 82 ? 9.175 8.338 -11.671 1.00 85.38 82 ASN A C 1
ATOM 641 O O . ASN A 1 82 ? 9.694 9.147 -12.435 1.00 85.38 82 ASN A O 1
ATOM 645 N N . GLY A 1 83 ? 7.865 8.077 -11.699 1.00 83.38 83 GLY A N 1
ATOM 646 C CA . GLY A 1 83 ? 6.932 8.714 -12.630 1.00 83.38 83 GLY A CA 1
ATOM 647 C C . GLY A 1 83 ? 6.524 10.136 -12.239 1.00 83.38 83 GLY A C 1
ATOM 648 O O . GLY A 1 83 ? 6.222 10.932 -13.123 1.00 83.38 83 GLY A O 1
ATOM 649 N N . GLN A 1 84 ? 6.511 10.451 -10.942 1.00 83.88 84 GLN A N 1
ATOM 650 C CA . GLN A 1 84 ? 6.116 11.765 -10.419 1.00 83.88 84 GLN A CA 1
ATOM 651 C C . GLN A 1 84 ? 7.319 12.665 -10.098 1.00 83.88 84 GLN A C 1
ATOM 653 O O . GLN A 1 84 ? 7.181 13.883 -10.029 1.00 83.88 84 GLN A O 1
ATOM 658 N N . ASN A 1 85 ? 8.523 12.091 -10.003 1.00 78.88 85 ASN A N 1
ATOM 659 C CA . ASN A 1 85 ? 9.787 12.821 -9.933 1.00 78.88 85 ASN A CA 1
ATOM 660 C C . ASN A 1 85 ? 9.777 13.908 -8.831 1.00 78.88 85 ASN A C 1
ATOM 662 O O . ASN A 1 85 ? 9.598 13.592 -7.655 1.00 78.88 85 ASN A O 1
ATOM 666 N N . ASN A 1 86 ? 9.948 15.185 -9.192 1.00 80.12 86 ASN A N 1
ATOM 667 C CA . ASN A 1 86 ? 10.038 16.296 -8.241 1.00 80.12 86 ASN A CA 1
ATOM 668 C C . ASN A 1 86 ? 8.684 16.738 -7.658 1.00 80.12 86 ASN A C 1
ATOM 670 O O . ASN A 1 86 ? 8.677 17.539 -6.726 1.00 80.12 86 ASN A O 1
ATOM 674 N N . ASP A 1 87 ? 7.561 16.222 -8.164 1.00 80.38 87 ASP A N 1
ATOM 675 C CA . ASP A 1 87 ? 6.218 16.587 -7.687 1.00 80.38 87 ASP A CA 1
ATOM 676 C C . ASP A 1 87 ? 5.829 15.838 -6.396 1.00 80.38 87 ASP A C 1
ATOM 678 O O . ASP A 1 87 ? 4.760 16.060 -5.824 1.00 80.38 87 ASP A O 1
ATOM 682 N N . GLY A 1 88 ? 6.716 14.962 -5.909 1.00 80.25 88 GLY A N 1
ATOM 683 C CA . GLY A 1 88 ? 6.451 14.069 -4.788 1.00 80.25 88 GLY A CA 1
ATOM 684 C C . GLY A 1 88 ? 5.616 12.860 -5.207 1.00 80.25 88 GLY A C 1
ATOM 685 O O . GLY A 1 88 ? 5.344 12.636 -6.380 1.00 80.25 88 GLY A O 1
ATOM 686 N N . VAL A 1 89 ? 5.237 12.031 -4.237 1.00 83.94 89 VAL A N 1
ATOM 687 C CA . VAL A 1 89 ? 4.444 10.822 -4.484 1.00 83.94 89 VAL A CA 1
ATOM 688 C C . VAL A 1 89 ? 3.013 11.066 -4.019 1.00 83.94 89 VAL A C 1
ATOM 690 O O . VAL A 1 89 ? 2.735 11.063 -2.822 1.00 83.94 89 VAL A O 1
ATOM 693 N N . LEU A 1 90 ? 2.096 11.273 -4.966 1.00 87.38 90 LEU A N 1
ATOM 694 C CA . LEU A 1 90 ? 0.666 11.370 -4.695 1.00 87.38 90 LEU A CA 1
ATOM 695 C C . LEU A 1 90 ? 0.133 10.006 -4.266 1.00 87.38 90 LEU A C 1
ATOM 697 O O . LEU A 1 90 ? 0.041 9.086 -5.087 1.00 87.38 90 LEU A O 1
ATOM 701 N N . SER A 1 91 ? -0.258 9.914 -3.000 1.00 87.88 91 SER A N 1
ATOM 702 C CA . SER A 1 91 ? -0.933 8.764 -2.423 1.00 87.88 91 SER A CA 1
ATOM 703 C C . SER A 1 91 ? -2.419 9.053 -2.222 1.00 87.88 91 SER A C 1
ATOM 705 O O . SER A 1 91 ? -2.816 10.154 -1.840 1.00 87.88 91 SER A O 1
ATOM 707 N N . VAL A 1 92 ? -3.259 8.072 -2.528 1.00 88.44 92 VAL A N 1
ATOM 708 C CA . VAL A 1 92 ? -4.719 8.178 -2.438 1.00 88.44 92 VAL A CA 1
ATOM 709 C C . VAL A 1 92 ? -5.316 6.855 -1.976 1.00 88.44 92 VAL A C 1
ATOM 711 O O . VAL A 1 92 ? -4.741 5.788 -2.201 1.00 88.44 92 VAL A O 1
ATOM 714 N N . THR A 1 93 ? -6.491 6.943 -1.365 1.00 87.12 93 THR A N 1
ATOM 715 C CA . THR A 1 93 ? -7.389 5.811 -1.142 1.00 87.12 93 THR A CA 1
ATOM 716 C C . THR A 1 93 ? -8.568 5.963 -2.101 1.00 87.12 93 THR A C 1
ATOM 718 O O . THR A 1 93 ? -9.192 7.027 -2.158 1.00 87.12 93 THR A O 1
ATOM 721 N N . ASP A 1 94 ? -8.835 4.954 -2.931 1.00 69.75 94 ASP A N 1
ATOM 722 C CA . ASP A 1 94 ? -9.977 4.978 -3.841 1.00 69.75 94 ASP A CA 1
ATOM 723 C C . ASP A 1 94 ? -11.172 4.386 -3.087 1.00 69.75 94 ASP A C 1
ATOM 725 O O . ASP A 1 94 ? -11.471 3.195 -3.129 1.00 69.75 94 ASP A O 1
ATOM 729 N N . GLY A 1 95 ? -11.886 5.244 -2.350 1.00 62.09 95 GLY A N 1
ATOM 730 C CA . GLY A 1 95 ? -13.073 4.869 -1.565 1.00 62.09 95 GLY A CA 1
ATOM 731 C C . GLY A 1 95 ? -14.232 4.258 -2.376 1.00 62.09 95 GLY A C 1
ATOM 732 O O . GLY A 1 95 ? -15.313 4.045 -1.827 1.00 62.09 95 GLY A O 1
ATOM 733 N N . THR A 1 96 ? -14.026 3.990 -3.666 1.00 53.34 96 THR A N 1
ATOM 734 C CA . THR A 1 96 ? -14.988 3.450 -4.626 1.00 53.34 96 THR A CA 1
ATOM 735 C C . THR A 1 96 ? -15.240 1.946 -4.446 1.00 53.34 96 THR A C 1
ATOM 737 O O . THR A 1 96 ? -16.335 1.484 -4.767 1.00 53.34 96 THR A O 1
ATOM 740 N N . TYR A 1 97 ? -14.307 1.172 -3.872 1.00 53.06 97 TYR A N 1
ATOM 741 C CA . TYR A 1 97 ? -14.463 -0.284 -3.709 1.00 53.06 97 TYR A CA 1
ATOM 742 C C . TYR A 1 97 ? -14.490 -0.726 -2.246 1.00 53.06 97 TYR A C 1
ATOM 744 O O . TYR A 1 97 ? -13.579 -1.386 -1.754 1.00 53.06 97 TYR A O 1
ATOM 752 N N . ARG A 1 98 ? -15.586 -0.427 -1.542 1.00 58.75 98 ARG A N 1
ATOM 753 C CA . ARG A 1 98 ? -15.823 -1.010 -0.216 1.00 58.75 98 ARG A CA 1
ATOM 754 C C . ARG A 1 98 ? -16.284 -2.458 -0.342 1.00 58.75 98 ARG A C 1
ATOM 756 O O . ARG A 1 98 ? -17.476 -2.753 -0.426 1.00 58.75 98 ARG A O 1
ATOM 763 N N . LEU A 1 99 ? -15.331 -3.383 -0.347 1.00 61.81 99 LEU A N 1
ATOM 764 C CA . LEU A 1 99 ? -15.630 -4.790 -0.100 1.00 61.81 99 LEU A CA 1
ATOM 765 C C . LEU A 1 99 ? -15.922 -4.957 1.390 1.00 61.81 99 LEU A C 1
ATOM 767 O O . LEU A 1 99 ? -15.009 -4.950 2.214 1.00 61.81 99 LEU A O 1
ATOM 771 N N . HIS A 1 100 ? -17.208 -5.087 1.716 1.00 72.69 100 HIS A N 1
ATOM 772 C CA . HIS A 1 100 ? -17.668 -5.397 3.062 1.00 72.69 100 HIS A CA 1
ATOM 773 C C . HIS A 1 100 ? -17.889 -6.905 3.208 1.00 72.69 100 HIS A C 1
ATOM 775 O O . HIS A 1 100 ? -18.757 -7.477 2.548 1.00 72.69 100 HIS A O 1
ATOM 781 N N . PHE A 1 101 ? -17.133 -7.554 4.093 1.00 74.62 101 PHE A N 1
ATOM 782 C CA . PHE A 1 101 ? -17.335 -8.965 4.432 1.00 74.62 101 PHE A CA 1
ATOM 783 C C . PHE A 1 101 ? -17.246 -9.172 5.943 1.00 74.62 101 PHE A C 1
ATOM 785 O O . PHE A 1 101 ? -16.244 -8.831 6.565 1.00 74.62 101 PHE A O 1
ATOM 792 N N . GLY A 1 102 ? -18.303 -9.718 6.552 1.00 81.44 102 GLY A N 1
ATOM 793 C CA . GLY A 1 102 ? -18.314 -10.035 7.986 1.00 81.44 102 GLY A CA 1
ATOM 794 C C . GLY A 1 102 ? -18.040 -8.839 8.911 1.00 81.44 102 GLY A C 1
ATOM 795 O O . GLY A 1 102 ? -17.450 -9.024 9.972 1.00 81.44 102 GLY A O 1
ATOM 796 N N . GLY A 1 103 ? -18.414 -7.620 8.502 1.00 80.19 103 GLY A N 1
ATOM 797 C CA . GLY A 1 103 ? -18.149 -6.390 9.262 1.00 80.19 103 GLY A CA 1
ATOM 798 C C . GLY A 1 103 ? -16.729 -5.831 9.111 1.00 80.19 103 GLY A C 1
ATOM 799 O O . GLY A 1 103 ? -16.332 -4.987 9.904 1.00 80.19 103 GLY A O 1
ATOM 800 N N . TRP A 1 104 ? -15.966 -6.295 8.120 1.00 85.81 104 TRP A N 1
ATOM 801 C CA . TRP A 1 104 ? -14.672 -5.730 7.744 1.00 85.81 104 TRP A CA 1
ATOM 802 C C . TRP A 1 104 ? -14.767 -5.011 6.403 1.00 85.81 104 TRP A C 1
ATOM 804 O O . TRP A 1 104 ? -15.450 -5.494 5.499 1.00 85.81 104 TRP A O 1
ATOM 814 N N . THR A 1 105 ? -14.043 -3.905 6.271 1.00 87.12 105 THR A N 1
ATOM 815 C CA . THR A 1 105 ? -13.839 -3.170 5.024 1.00 87.12 105 THR A CA 1
ATOM 816 C C . THR A 1 105 ? -12.418 -3.394 4.520 1.00 87.12 105 THR A C 1
ATOM 818 O O . THR A 1 105 ? -11.457 -3.275 5.282 1.00 87.12 105 THR A O 1
ATOM 821 N N . LEU A 1 106 ? -12.281 -3.671 3.222 1.00 88.69 106 LEU A N 1
ATOM 822 C CA . LEU A 1 106 ? -11.016 -3.536 2.504 1.00 88.69 106 LEU A CA 1
ATOM 823 C C . LEU A 1 106 ? -10.924 -2.139 1.881 1.00 88.69 106 LEU A C 1
ATOM 825 O O . LEU A 1 106 ? -11.797 -1.752 1.109 1.00 88.69 106 LEU A O 1
ATOM 829 N N . VAL A 1 107 ? -9.865 -1.410 2.210 1.00 89.12 107 VAL A N 1
ATOM 830 C CA . VAL A 1 107 ? -9.530 -0.089 1.670 1.00 89.12 107 VAL A CA 1
ATOM 831 C C . VAL A 1 107 ? -8.252 -0.232 0.858 1.00 89.12 107 VAL A C 1
ATOM 833 O O . VAL A 1 107 ? -7.298 -0.855 1.322 1.00 89.12 107 VAL A O 1
ATOM 836 N N . ASP A 1 108 ? -8.202 0.324 -0.343 1.00 90.62 108 ASP A N 1
ATOM 837 C CA . ASP A 1 108 ? -6.994 0.349 -1.157 1.00 90.62 108 ASP A CA 1
ATOM 838 C C . ASP A 1 108 ? -6.151 1.606 -0.899 1.00 90.62 108 ASP A C 1
ATOM 840 O O . ASP A 1 108 ? -6.648 2.670 -0.544 1.00 90.62 108 ASP A O 1
ATOM 844 N N . PHE A 1 109 ? -4.834 1.464 -1.034 1.00 91.50 109 PHE A N 1
ATOM 845 C CA . PHE A 1 109 ? -3.857 2.547 -0.955 1.00 91.50 109 PHE A CA 1
ATOM 846 C C . PHE A 1 109 ? -3.004 2.520 -2.205 1.00 91.50 109 PHE A C 1
ATOM 848 O O . PHE A 1 109 ? -2.447 1.472 -2.542 1.00 91.50 109 PHE A O 1
ATOM 855 N N . GLY A 1 110 ? -2.851 3.647 -2.882 1.00 92.56 110 GLY A N 1
ATOM 856 C CA . GLY A 1 110 ? -2.076 3.669 -4.109 1.00 92.56 110 GLY A CA 1
ATOM 857 C C . GLY A 1 110 ? -1.987 5.040 -4.741 1.00 92.56 110 GLY A C 1
ATOM 858 O O . GLY A 1 110 ? -1.955 6.060 -4.060 1.00 92.56 110 GLY A O 1
ATOM 859 N N . THR A 1 111 ? -1.961 5.059 -6.068 1.00 92.19 111 THR A N 1
ATOM 860 C CA . THR A 1 111 ? -1.949 6.288 -6.867 1.00 92.1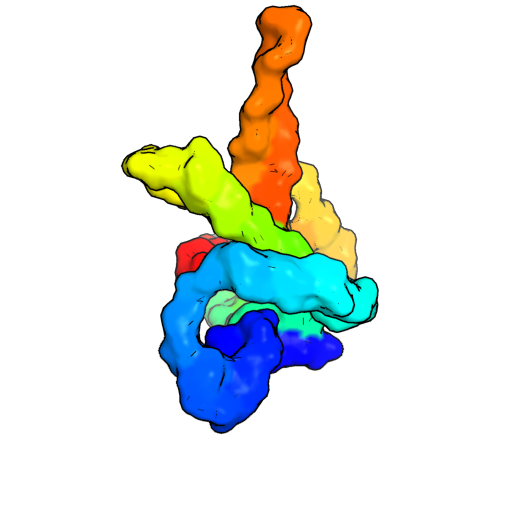9 111 THR A CA 1
ATOM 861 C C . THR A 1 111 ? -2.758 6.124 -8.145 1.00 92.19 111 THR A C 1
ATOM 863 O O . THR A 1 111 ? -3.226 5.032 -8.457 1.00 92.19 111 THR A O 1
ATOM 866 N N . TYR A 1 112 ? -2.879 7.194 -8.925 1.00 89.88 112 TYR A N 1
ATOM 867 C CA . TYR A 1 112 ? -3.466 7.143 -10.258 1.00 89.88 112 TYR A CA 1
ATOM 868 C C . TYR A 1 112 ? -2.394 7.314 -11.326 1.00 89.88 112 TYR A C 1
ATOM 870 O O . TYR A 1 112 ? -1.688 8.320 -11.357 1.00 89.88 112 TYR A O 1
ATOM 878 N N . THR A 1 113 ? -2.342 6.383 -12.274 1.00 88.31 113 THR A N 1
ATOM 879 C CA . THR A 1 113 ? -1.670 6.635 -13.550 1.00 88.31 113 THR A CA 1
ATOM 880 C C . THR A 1 113 ? -2.638 7.317 -14.513 1.00 88.31 113 THR A C 1
ATOM 882 O O . THR A 1 113 ? -3.836 7.026 -14.516 1.00 88.31 113 THR A O 1
ATOM 885 N N . THR A 1 114 ? -2.139 8.259 -15.314 1.00 88.25 114 THR A N 1
ATOM 886 C CA . THR A 1 114 ? -2.939 8.977 -16.313 1.00 88.25 114 THR A CA 1
ATOM 887 C C . THR A 1 114 ? -2.532 8.524 -17.707 1.00 88.25 114 THR A C 1
ATOM 889 O O . THR A 1 114 ? -1.363 8.601 -18.073 1.00 88.25 114 THR A O 1
ATOM 892 N N . HIS A 1 115 ? -3.509 8.097 -18.499 1.00 88.31 115 HIS A N 1
ATOM 893 C CA . HIS A 1 115 ? -3.322 7.735 -19.898 1.00 88.31 115 HIS A CA 1
ATOM 894 C C . HIS A 1 115 ? -3.925 8.819 -20.786 1.00 88.31 115 HIS A C 1
ATOM 896 O O . HIS A 1 115 ? -5.039 9.287 -20.530 1.00 88.31 115 HIS A O 1
ATOM 902 N N . TYR A 1 116 ? -3.207 9.196 -21.842 1.00 91.19 116 TYR A N 1
ATOM 903 C CA . TYR A 1 116 ? -3.713 10.087 -22.877 1.00 91.19 116 TYR A CA 1
ATOM 904 C C . TYR A 1 116 ? -3.713 9.362 -24.216 1.00 91.19 116 TYR A C 1
ATOM 906 O O . TYR A 1 116 ? -2.669 9.156 -24.830 1.00 91.19 116 TYR A O 1
ATOM 914 N N . GLU A 1 117 ? -4.901 8.983 -24.670 1.00 92.50 117 GLU A N 1
ATOM 915 C CA . GLU A 1 117 ? -5.094 8.289 -25.938 1.00 92.50 117 GLU A CA 1
ATOM 916 C C . GLU A 1 117 ? -6.282 8.892 -26.678 1.00 92.50 117 GLU A C 1
ATOM 918 O O . GLU A 1 117 ? -7.282 9.275 -26.072 1.00 92.50 117 GLU A O 1
ATOM 923 N N . LYS A 1 118 ? -6.190 8.992 -28.011 1.00 92.50 118 LYS A N 1
ATOM 924 C CA . LYS A 1 118 ? -7.288 9.479 -28.872 1.00 92.50 118 LYS A CA 1
ATOM 925 C C . LYS A 1 118 ? -7.911 10.801 -28.381 1.00 92.50 118 LYS A C 1
ATOM 927 O O . LYS A 1 118 ? -9.127 10.970 -28.411 1.00 92.50 118 LYS A O 1
ATOM 932 N N . LYS A 1 119 ? -7.070 11.744 -27.933 1.00 92.50 119 LYS A N 1
ATOM 933 C CA . LYS A 1 119 ? -7.463 13.051 -27.366 1.00 92.50 119 LYS A CA 1
ATOM 934 C C . LYS A 1 119 ? -8.316 12.984 -26.090 1.00 92.50 119 LYS A C 1
ATOM 936 O O . LYS A 1 119 ? -8.969 13.965 -25.743 1.00 92.50 119 LYS A O 1
ATOM 941 N N . ARG A 1 120 ? -8.307 11.859 -25.377 1.00 93.25 120 ARG A N 1
ATOM 942 C CA . ARG A 1 120 ? -9.044 11.664 -24.128 1.00 93.25 120 ARG A CA 1
ATOM 943 C C . ARG A 1 120 ? -8.093 11.251 -23.011 1.00 93.25 120 ARG A C 1
ATOM 945 O O . ARG A 1 120 ? -7.227 10.401 -23.201 1.00 93.25 120 ARG A O 1
ATOM 952 N N . TYR A 1 121 ? -8.296 11.841 -21.839 1.00 93.00 121 TYR A N 1
ATOM 953 C CA . TYR A 1 121 ? -7.642 11.403 -20.613 1.00 93.00 121 TYR A CA 1
ATOM 954 C C . TYR A 1 121 ? -8.449 10.284 -19.953 1.00 93.00 121 TYR A C 1
ATOM 956 O O . TYR A 1 121 ? -9.679 10.346 -19.887 1.00 93.00 121 TYR A O 1
ATOM 964 N N . SER A 1 122 ? -7.750 9.280 -19.437 1.00 92.06 122 SER A N 1
ATOM 965 C CA . SER A 1 122 ? -8.297 8.288 -18.512 1.00 92.06 122 SER A CA 1
ATOM 966 C C . SER A 1 122 ? -7.333 8.081 -17.350 1.00 92.06 122 SER A C 1
ATOM 968 O O . SER A 1 122 ? -6.144 8.391 -17.456 1.00 92.06 122 SER A O 1
ATOM 970 N N . LYS A 1 123 ? -7.858 7.613 -16.220 1.00 89.31 123 LYS A N 1
ATOM 971 C CA . LYS A 1 123 ? -7.074 7.331 -15.021 1.00 89.31 123 LYS A CA 1
ATOM 972 C C . LYS A 1 123 ? -7.279 5.882 -14.627 1.00 89.31 123 LYS A C 1
ATOM 974 O O . LYS A 1 123 ? -8.409 5.402 -14.649 1.00 89.31 123 LYS A O 1
ATOM 979 N N . THR A 1 124 ? -6.191 5.230 -14.249 1.00 90.31 124 THR A N 1
ATOM 980 C CA . THR A 1 124 ? -6.206 3.872 -13.712 1.00 90.31 124 THR A CA 1
ATOM 981 C C . THR A 1 124 ? -5.612 3.925 -12.317 1.00 90.31 124 THR A C 1
ATOM 983 O O . THR A 1 124 ? -4.521 4.469 -12.134 1.00 90.31 124 THR A O 1
ATOM 986 N N . PHE A 1 125 ? -6.334 3.394 -11.336 1.00 90.81 125 PHE A N 1
ATOM 987 C CA . PHE A 1 125 ? -5.804 3.249 -9.989 1.00 90.81 125 PHE A CA 1
ATOM 988 C C . PHE A 1 125 ? -4.732 2.151 -9.958 1.00 90.81 125 PHE A C 1
ATOM 990 O O . PHE A 1 125 ? -4.873 1.101 -10.586 1.00 90.81 125 PHE A O 1
ATOM 997 N N . VAL A 1 126 ? -3.641 2.407 -9.242 1.00 91.94 126 VAL A N 1
ATOM 998 C CA . VAL A 1 126 ? -2.494 1.511 -9.101 1.00 91.94 126 VAL A CA 1
ATOM 999 C C . VAL A 1 126 ? -2.265 1.260 -7.610 1.00 91.94 126 VAL A C 1
ATOM 1001 O O . VAL A 1 126 ? -1.733 2.146 -6.936 1.00 91.94 126 VAL A O 1
ATOM 1004 N N . PRO A 1 127 ? -2.622 0.072 -7.089 1.00 92.62 127 PRO A N 1
ATOM 1005 C CA . PRO A 1 127 ? -2.485 -0.235 -5.672 1.00 92.62 127 PRO A CA 1
ATOM 1006 C C . PRO A 1 127 ? -1.020 -0.430 -5.273 1.00 92.62 127 PRO A C 1
ATOM 1008 O O . PRO A 1 127 ? -0.206 -0.952 -6.045 1.00 92.62 127 PRO A O 1
ATOM 1011 N N . TRP A 1 128 ? -0.719 -0.052 -4.036 1.00 93.56 128 TRP A N 1
ATOM 1012 C CA . TRP A 1 128 ? 0.548 -0.241 -3.327 1.00 93.56 128 TRP A CA 1
ATOM 1013 C C . TRP A 1 128 ? 0.359 -1.104 -2.080 1.00 93.56 128 TRP A C 1
ATOM 1015 O O . TRP A 1 128 ? 1.170 -1.988 -1.806 1.00 93.56 128 TRP A O 1
ATOM 1025 N N . ALA A 1 129 ? -0.725 -0.875 -1.345 1.00 93.44 129 ALA A N 1
ATOM 1026 C CA . ALA A 1 129 ? -1.103 -1.626 -0.157 1.00 93.44 129 ALA A CA 1
ATOM 1027 C C . ALA A 1 129 ? -2.628 -1.612 0.008 1.00 93.44 129 ALA A C 1
ATOM 1029 O O . ALA A 1 129 ? -3.341 -0.917 -0.713 1.00 93.44 129 ALA A O 1
ATOM 1030 N N . TYR A 1 130 ? -3.119 -2.384 0.966 1.00 92.56 130 TYR A N 1
ATOM 1031 C CA . TYR A 1 130 ? -4.517 -2.418 1.359 1.00 92.56 130 TYR A CA 1
ATOM 1032 C C . TYR A 1 130 ? -4.618 -2.367 2.875 1.00 92.56 130 TYR A C 1
ATOM 1034 O O . TYR A 1 130 ? -3.771 -2.917 3.572 1.00 92.56 130 TYR A O 1
ATOM 1042 N N . MET A 1 131 ? -5.677 -1.763 3.389 1.00 92.06 131 MET A N 1
ATOM 1043 C CA . MET A 1 131 ? -6.036 -1.817 4.796 1.00 92.06 131 MET A CA 1
ATOM 1044 C C . MET A 1 131 ? -7.304 -2.653 4.945 1.00 92.06 131 MET A C 1
ATOM 1046 O O . MET A 1 131 ? -8.319 -2.366 4.321 1.00 92.06 131 MET A O 1
ATOM 1050 N N . PHE A 1 132 ? -7.251 -3.690 5.774 1.00 91.00 132 PHE A N 1
ATOM 1051 C CA . PHE A 1 132 ? -8.414 -4.486 6.150 1.00 91.00 132 PHE A CA 1
ATOM 1052 C C . PHE A 1 132 ? -8.809 -4.118 7.579 1.00 91.00 132 PHE A C 1
ATOM 1054 O O . PHE A 1 132 ? -8.043 -4.379 8.506 1.00 91.00 132 PHE A O 1
ATOM 1061 N N . VAL A 1 133 ? -9.956 -3.463 7.762 1.00 89.19 133 VAL A N 1
ATOM 1062 C CA . VAL A 1 133 ? -10.313 -2.788 9.022 1.00 89.19 133 VAL A CA 1
ATOM 1063 C C . VAL A 1 133 ? -11.780 -3.007 9.397 1.00 89.19 133 VAL A C 1
ATOM 1065 O O . VAL A 1 133 ? -12.631 -3.087 8.518 1.00 89.19 133 VAL A O 1
ATOM 1068 N N . ARG A 1 134 ? -12.103 -3.112 10.693 1.00 84.81 134 ARG A N 1
ATOM 1069 C CA . ARG A 1 134 ? -13.506 -3.253 11.154 1.00 84.81 134 ARG A CA 1
ATOM 1070 C C . ARG A 1 134 ? -14.296 -1.954 11.200 1.00 84.81 134 ARG A C 1
ATOM 1072 O O . ARG A 1 134 ? -15.507 -1.958 11.010 1.00 84.81 134 ARG A O 1
ATOM 1079 N N . THR A 1 135 ? -13.603 -0.856 11.449 1.00 79.50 135 THR A N 1
ATOM 1080 C CA . THR A 1 135 ? -14.189 0.478 11.550 1.00 79.50 135 THR A CA 1
ATOM 1081 C C . THR A 1 135 ? -13.282 1.418 10.777 1.00 79.50 135 THR A C 1
ATOM 1083 O O . THR A 1 135 ? -12.071 1.237 10.794 1.00 79.50 135 THR A O 1
ATOM 1086 N N . GLU A 1 136 ? -13.828 2.435 10.121 1.00 79.81 136 GLU A N 1
ATOM 1087 C CA . GLU A 1 136 ? -13.055 3.372 9.293 1.00 79.81 136 GLU A CA 1
ATOM 1088 C C . GLU A 1 136 ? -12.901 4.764 9.951 1.00 79.81 136 GLU A C 1
ATOM 1090 O O . GLU A 1 136 ? -13.260 5.771 9.339 1.00 79.81 136 GLU A O 1
ATOM 1095 N N . PRO A 1 137 ? -12.407 4.884 11.202 1.00 81.06 137 PRO A N 1
ATOM 1096 C CA . PRO A 1 137 ? -12.179 6.186 11.810 1.00 81.06 137 PRO A CA 1
ATOM 1097 C C . PRO A 1 137 ? -10.962 6.871 11.176 1.00 81.06 137 PRO A C 1
ATOM 1099 O O . PRO A 1 137 ? -10.059 6.219 10.647 1.00 81.06 137 PRO A O 1
ATOM 1102 N N . HIS A 1 138 ? -10.869 8.193 11.331 1.00 83.19 138 HIS A N 1
ATOM 1103 C CA . HIS A 1 138 ? -9.714 8.974 10.871 1.00 83.19 138 HIS A CA 1
ATOM 1104 C C . HIS A 1 138 ? -8.364 8.411 11.345 1.00 83.19 138 HIS A C 1
ATOM 1106 O O . HIS A 1 138 ? -7.387 8.473 10.603 1.00 83.19 138 HIS A O 1
ATOM 1112 N N . VAL A 1 139 ? -8.302 7.821 12.545 1.00 83.94 139 VAL A N 1
ATOM 1113 C CA . VAL A 1 139 ? -7.069 7.216 13.075 1.00 83.94 139 VAL A CA 1
ATOM 1114 C C . VAL A 1 139 ? -6.605 5.995 12.269 1.00 83.94 139 VAL A C 1
ATOM 1116 O O . VAL A 1 139 ? -5.402 5.804 12.123 1.00 83.94 139 VAL A O 1
ATOM 1119 N N . ALA A 1 140 ? -7.519 5.214 11.680 1.00 83.94 140 ALA A N 1
ATOM 1120 C CA . ALA A 1 140 ? -7.157 4.077 10.831 1.00 83.94 140 ALA A CA 1
ATOM 1121 C C . ALA A 1 140 ? -6.483 4.552 9.538 1.00 83.94 140 ALA A C 1
ATOM 1123 O O . ALA A 1 140 ? -5.404 4.080 9.183 1.00 83.94 140 ALA A O 1
ATOM 1124 N N . TYR A 1 141 ? -7.062 5.567 8.889 1.00 86.00 141 TYR A N 1
ATOM 1125 C CA . TYR A 1 141 ? -6.444 6.210 7.729 1.00 86.00 141 TYR A CA 1
ATOM 1126 C C . TYR A 1 141 ? -5.109 6.862 8.099 1.00 86.00 141 TYR A C 1
ATOM 1128 O O . TYR A 1 141 ? -4.130 6.703 7.378 1.00 86.00 141 TYR A O 1
ATOM 1136 N N . ALA A 1 142 ? -5.021 7.531 9.251 1.00 86.81 142 ALA A N 1
ATOM 1137 C CA . ALA A 1 142 ? -3.761 8.102 9.718 1.00 86.81 142 ALA A CA 1
ATOM 1138 C C . ALA A 1 142 ? -2.667 7.039 9.915 1.00 86.81 142 ALA A C 1
ATOM 1140 O O . ALA A 1 142 ? -1.500 7.348 9.700 1.00 86.81 142 ALA A O 1
ATOM 1141 N N . THR A 1 143 ? -3.009 5.806 10.304 1.00 86.81 143 THR A N 1
ATOM 1142 C CA . THR A 1 143 ? -2.055 4.686 10.312 1.00 86.81 143 THR A CA 1
ATOM 1143 C C . THR A 1 143 ? -1.665 4.278 8.888 1.00 86.81 143 THR A C 1
ATOM 1145 O O . THR A 1 143 ? -0.482 4.165 8.598 1.00 86.81 143 THR A O 1
ATOM 1148 N N . MET A 1 144 ? -2.624 4.163 7.967 1.00 85.94 144 MET A N 1
ATOM 1149 C CA . MET A 1 144 ? -2.371 3.815 6.559 1.00 85.94 144 MET A CA 1
ATOM 1150 C C . MET A 1 144 ? -1.424 4.785 5.838 1.00 85.94 144 MET A C 1
ATOM 1152 O O . MET A 1 144 ? -0.546 4.342 5.108 1.00 85.94 144 MET A O 1
ATOM 1156 N N . PHE A 1 145 ? -1.560 6.092 6.076 1.00 83.88 145 PHE A N 1
ATOM 1157 C CA . PHE A 1 145 ? -0.713 7.125 5.463 1.00 83.88 145 PHE A CA 1
ATOM 1158 C C . PHE A 1 145 ? 0.671 7.288 6.120 1.00 83.88 145 PHE A C 1
ATOM 1160 O O . PHE A 1 145 ? 1.477 8.075 5.627 1.00 83.88 145 PHE A O 1
ATOM 1167 N N . LYS A 1 146 ? 0.953 6.594 7.232 1.00 78.62 146 LYS A N 1
ATOM 1168 C CA . LYS A 1 146 ? 2.293 6.569 7.851 1.00 78.62 146 LYS A CA 1
ATOM 1169 C C . LYS A 1 146 ? 3.225 5.527 7.232 1.00 78.62 146 LYS A C 1
ATOM 1171 O O . LYS A 1 146 ? 4.422 5.588 7.511 1.00 78.62 146 LYS A O 1
ATOM 1176 N N . VAL A 1 147 ? 2.669 4.575 6.482 1.00 60.47 147 VAL A N 1
ATOM 1177 C CA . VAL A 1 147 ? 3.397 3.454 5.866 1.00 60.47 147 VAL A CA 1
ATOM 1178 C C . VAL A 1 147 ? 4.239 3.910 4.684 1.00 60.47 147 VAL A C 1
ATOM 1180 O O . VAL A 1 147 ? 3.741 4.728 3.879 1.00 60.47 147 VAL A O 1
#

pLDDT: mean 84.02, std 10.07, range [53.06, 94.5]

Secondary structure (DSSP, 8-state):
-EE--SHHHHHT--SSTTTTSPP-HHHHHHHHHSS-HHHHHSPEEEEEEEEEEE-TTS-EEEEEEEEEE-HHHHTHHHHHHHHHGGG----B--TT--EEETTEEEEEEEEEEEEEETTEEEEEEEEEEEEEESS--HHHHHHHTT-

Sequence (147 aa):
MHLCTTKGEFFLRGSSSASDAPFDWQRDFAVLDAMDKDLKHGTLVLECFSHEVTLDDGKKADCCGLILTSRAIFWNVLKAYNGQNNDGVLSVTDGTYRLHFGGWTLVDFGTYTTHYEKKRYSKTFVPWAYMFVRTEPHVAYATMFKV

Radius of gyration: 17.56 Å; chains: 1; bounding box: 49×34×52 Å

Organism: NCBI:txid129364